Protein AF-A0AAU6TRF8-F1 (afdb_monomer_lite)

Foldseek 3Di:
DDDQDQDPVRDRDQDPQDLVNLVVPQDPVLLVVVVVCLPDPDQKDKDALPDPSVVVCVSNVQKDWDAADPVVNITIIGGDPVNNVVSCCVPPVVPPPD

Organism: NCBI:txid2920688

Radius of gyration: 14.77 Å; chains: 1; bounding box: 50×24×39 Å

Secondary structure (DSSP, 8-state):
-----B-TTS-B------HHHHHHT--HHHHHHHHHHHHSSSSSEEEETT-HHHHHHHHTTSEEEEEEETTTTEEEEEE-HHHHHHHHHHHHGGGG--

Sequence (98 aa):
MFKRLKNAFGKAVPVKCHKAEVLHNLSTDERALIVYILNARDENVSIGIKHSSADSLITKGVLKELGRDTESRTRLVSVCQKYRESLCRVFYTANKAG

Structure (mmCIF, N/CA/C/O backbone):
data_AF-A0AAU6TRF8-F1
#
_entry.id   AF-A0AAU6TRF8-F1
#
loop_
_atom_site.group_PDB
_atom_site.id
_atom_site.type_symbol
_atom_site.label_atom_id
_atom_site.label_alt_id
_atom_site.label_comp_id
_atom_site.label_asym_id
_atom_site.label_entity_id
_atom_site.label_seq_id
_atom_site.pdbx_PDB_ins_code
_atom_site.Cartn_x
_atom_site.Cartn_y
_atom_site.Cartn_z
_atom_site.occupancy
_atom_site.B_iso_or_equiv
_atom_site.auth_seq_id
_atom_site.auth_comp_id
_atom_site.auth_asym_id
_atom_site.auth_atom_id
_atom_site.pdbx_PDB_model_num
ATOM 1 N N . MET A 1 1 ? 3.609 14.342 10.266 1.00 37.00 1 MET A N 1
ATOM 2 C CA . MET A 1 1 ? 5.054 14.120 10.508 1.00 37.00 1 MET A CA 1
ATOM 3 C C . MET A 1 1 ? 5.204 12.867 11.368 1.00 37.00 1 MET A C 1
ATOM 5 O O . MET A 1 1 ? 4.921 12.927 12.555 1.00 37.00 1 MET A O 1
ATOM 9 N N . PHE A 1 2 ? 5.541 11.710 10.788 1.00 42.88 2 PHE A N 1
ATOM 10 C CA . PHE A 1 2 ? 5.704 10.476 11.571 1.00 42.88 2 PHE A CA 1
ATOM 11 C C . PHE A 1 2 ? 7.072 10.489 12.266 1.00 42.88 2 PHE A C 1
ATOM 13 O O . PHE A 1 2 ? 8.110 10.502 11.602 1.00 42.88 2 PHE A O 1
ATOM 20 N N . LYS A 1 3 ? 7.081 10.527 13.605 1.00 38.84 3 LYS A N 1
ATOM 21 C CA . LYS A 1 3 ? 8.306 10.452 14.413 1.00 38.84 3 LYS A CA 1
ATOM 22 C C . LYS A 1 3 ? 8.953 9.077 14.213 1.00 38.84 3 LYS A C 1
ATOM 24 O O . LYS A 1 3 ? 8.426 8.067 14.668 1.00 38.84 3 LYS A O 1
ATOM 29 N N . ARG A 1 4 ? 10.115 9.037 13.553 1.00 44.81 4 ARG A N 1
ATOM 30 C CA . ARG A 1 4 ? 11.005 7.865 13.569 1.00 44.81 4 ARG A CA 1
ATOM 31 C C . ARG A 1 4 ? 11.601 7.772 14.974 1.00 44.81 4 ARG A C 1
ATOM 33 O O . ARG A 1 4 ? 12.535 8.504 15.291 1.00 44.81 4 ARG A O 1
ATOM 40 N N . LEU A 1 5 ? 11.045 6.913 15.823 1.00 45.66 5 LEU A N 1
ATOM 41 C CA . LEU A 1 5 ? 11.660 6.586 17.107 1.00 45.66 5 LEU A CA 1
ATOM 42 C C . LEU A 1 5 ? 12.887 5.709 16.833 1.00 45.66 5 LEU A C 1
ATOM 44 O O . LEU A 1 5 ? 12.762 4.573 16.384 1.00 45.66 5 LEU A O 1
ATOM 48 N N . LYS A 1 6 ? 14.081 6.276 17.039 1.00 42.19 6 LYS A N 1
ATOM 49 C CA . LYS A 1 6 ? 15.331 5.513 17.086 1.00 42.19 6 LYS A CA 1
ATOM 50 C C . LYS A 1 6 ? 15.403 4.834 18.449 1.00 42.19 6 LYS A C 1
ATOM 52 O O . LYS A 1 6 ? 15.296 5.493 19.478 1.00 42.19 6 LYS A O 1
ATOM 57 N N . ASN A 1 7 ? 15.582 3.524 18.454 1.00 49.81 7 ASN A N 1
ATOM 58 C CA . ASN A 1 7 ? 15.829 2.755 19.665 1.00 49.81 7 ASN A CA 1
ATOM 59 C C . ASN A 1 7 ? 17.222 3.114 20.213 1.00 49.81 7 ASN A C 1
ATOM 61 O O . ASN A 1 7 ? 18.064 3.613 19.464 1.00 49.81 7 ASN A O 1
ATOM 65 N N . ALA A 1 8 ? 17.508 2.773 21.474 1.00 51.22 8 ALA A N 1
ATOM 66 C CA . ALA A 1 8 ? 18.803 3.013 22.134 1.00 51.22 8 ALA A CA 1
ATOM 67 C C . ALA A 1 8 ? 20.036 2.412 21.407 1.00 51.22 8 ALA A C 1
ATOM 69 O O . ALA A 1 8 ? 21.167 2.709 21.762 1.00 51.22 8 ALA A O 1
ATOM 70 N N . PHE A 1 9 ? 19.821 1.612 20.357 1.00 56.12 9 PHE A N 1
ATOM 71 C CA . PHE A 1 9 ? 20.848 0.980 19.523 1.00 56.12 9 PHE A CA 1
ATOM 72 C C . PHE A 1 9 ? 20.936 1.549 18.093 1.00 56.12 9 PHE A C 1
ATOM 74 O O . PHE A 1 9 ? 21.498 0.908 17.209 1.00 56.12 9 PHE A O 1
ATOM 81 N N . GLY A 1 10 ? 20.317 2.699 17.803 1.00 50.31 10 GLY A N 1
ATOM 82 C CA . GLY A 1 10 ? 20.414 3.367 16.494 1.00 50.31 10 GLY A CA 1
ATOM 83 C C . GLY A 1 10 ? 19.717 2.654 15.323 1.00 50.31 10 GLY A C 1
ATOM 84 O O . GLY A 1 10 ? 19.654 3.204 14.224 1.00 50.31 10 GLY A O 1
ATOM 85 N N . LYS A 1 11 ? 19.141 1.465 15.541 1.00 48.03 11 LYS A N 1
ATOM 86 C CA . LYS A 1 11 ? 18.339 0.741 14.548 1.00 48.03 11 LYS A CA 1
ATOM 87 C C . LYS A 1 11 ? 16.935 1.337 14.471 1.00 48.03 11 LYS A C 1
ATOM 89 O O . LYS A 1 11 ? 16.274 1.513 15.491 1.00 48.03 11 LYS A O 1
ATOM 94 N N . ALA A 1 12 ? 16.483 1.637 13.254 1.00 49.12 12 ALA A N 1
ATOM 95 C CA . ALA A 1 12 ? 15.101 2.015 12.989 1.00 49.12 12 ALA A CA 1
ATOM 96 C C . ALA A 1 12 ? 14.226 0.765 13.123 1.00 49.12 12 ALA A C 1
ATOM 98 O O . ALA A 1 12 ? 14.174 -0.058 12.211 1.00 49.12 12 ALA A O 1
ATOM 99 N N . VAL A 1 13 ? 13.581 0.590 14.273 1.00 44.12 13 VAL A N 1
ATOM 100 C CA . VAL A 1 13 ? 12.625 -0.502 14.455 1.00 44.12 13 VAL A CA 1
ATOM 101 C C . VAL A 1 13 ? 11.268 -0.028 13.939 1.00 44.12 13 VAL A C 1
ATOM 103 O O . VAL A 1 13 ? 10.881 1.108 14.226 1.00 44.12 13 VAL A O 1
ATOM 106 N N . PRO A 1 14 ? 10.544 -0.846 13.152 1.00 47.25 14 PRO A N 1
ATOM 107 C CA . PRO A 1 14 ? 9.197 -0.501 12.732 1.00 47.25 14 PRO A CA 1
ATOM 108 C C . PRO A 1 14 ? 8.358 -0.236 13.981 1.00 47.25 14 PRO A C 1
ATOM 110 O O . PRO A 1 14 ? 8.156 -1.119 14.818 1.00 47.25 14 PRO A O 1
ATOM 113 N N . VAL A 1 15 ? 7.910 1.011 14.124 1.00 50.19 15 VAL A N 1
ATOM 114 C CA . VAL A 1 15 ? 6.979 1.397 15.177 1.00 50.19 15 VAL A CA 1
ATOM 115 C C . VAL A 1 15 ? 5.745 0.528 14.964 1.00 50.19 15 VAL A C 1
ATOM 117 O O . VAL A 1 15 ? 5.161 0.537 13.879 1.00 50.19 15 VAL A O 1
ATOM 120 N N . LYS A 1 16 ? 5.375 -0.276 15.966 1.00 50.62 16 LYS A N 1
ATOM 121 C CA . LYS A 1 16 ? 4.090 -0.982 15.981 1.00 50.62 16 LYS A CA 1
ATOM 122 C C . LYS A 1 16 ? 2.994 0.079 16.100 1.00 50.62 16 LYS A C 1
ATOM 124 O O . LYS A 1 16 ? 2.471 0.312 17.182 1.00 50.62 16 LYS A O 1
ATOM 129 N N . CYS A 1 17 ? 2.697 0.774 15.006 1.00 53.75 17 CYS A N 1
ATOM 130 C CA . CYS A 1 17 ? 1.590 1.712 14.958 1.00 53.75 17 CYS A CA 1
ATOM 131 C C . CYS A 1 17 ? 0.306 0.907 15.161 1.00 53.75 17 CYS A C 1
ATOM 133 O O . CYS A 1 17 ? 0.075 -0.108 14.489 1.00 53.75 17 CYS A O 1
ATOM 135 N N . HIS A 1 18 ? -0.503 1.329 16.129 1.00 64.38 18 HIS A N 1
ATOM 136 C CA . HIS A 1 18 ? -1.742 0.639 16.458 1.00 64.38 18 HIS A CA 1
ATOM 137 C C . HIS A 1 18 ? -2.678 0.685 15.250 1.00 64.38 18 HIS A C 1
ATOM 139 O O . HIS A 1 18 ? -2.720 1.669 14.511 1.00 64.38 18 HIS A O 1
ATOM 145 N N . LYS A 1 19 ? -3.430 -0.398 15.025 1.00 65.12 19 LYS A N 1
ATOM 146 C CA . LYS A 1 19 ? -4.237 -0.577 13.811 1.00 65.12 19 LYS A CA 1
ATOM 147 C C . LYS A 1 19 ? -5.146 0.625 13.512 1.00 65.12 19 LYS A C 1
ATOM 149 O O . LYS A 1 19 ? -5.211 1.050 12.366 1.00 65.12 19 LYS A O 1
ATOM 154 N N . ALA A 1 20 ? -5.785 1.189 14.536 1.00 65.06 20 ALA A N 1
ATOM 155 C CA . ALA A 1 20 ? -6.637 2.372 14.417 1.00 65.06 20 ALA A CA 1
ATOM 156 C C . ALA A 1 20 ? -5.849 3.639 14.040 1.00 65.06 20 ALA A C 1
ATOM 158 O O . ALA A 1 20 ? -6.231 4.356 13.122 1.00 65.06 20 ALA A O 1
ATOM 159 N N . GLU A 1 21 ? -4.709 3.882 14.685 1.00 70.12 21 GLU A N 1
ATOM 160 C CA . GLU A 1 21 ? -3.861 5.051 14.428 1.00 70.12 21 GLU A CA 1
ATOM 161 C C . GLU A 1 21 ? -3.350 5.088 12.979 1.00 70.12 21 GLU A C 1
ATOM 163 O O . GLU A 1 21 ? -3.317 6.145 12.348 1.00 70.12 21 GLU A O 1
ATOM 168 N N . VAL A 1 22 ? -3.006 3.923 12.421 1.00 71.06 22 VAL A N 1
ATOM 169 C CA . VAL A 1 22 ? -2.593 3.809 11.015 1.00 71.06 22 VAL A CA 1
ATOM 170 C C . VAL A 1 22 ? -3.721 4.214 10.069 1.00 71.06 22 VAL A C 1
ATOM 172 O O . VAL A 1 22 ? -3.464 4.946 9.118 1.00 71.06 22 VAL A O 1
ATOM 175 N N . LEU A 1 23 ? -4.954 3.775 10.340 1.00 72.88 23 LEU A N 1
ATOM 176 C CA . LEU A 1 23 ? -6.128 4.084 9.516 1.00 72.88 23 LEU A CA 1
ATOM 177 C C . LEU A 1 23 ? -6.521 5.565 9.595 1.00 72.88 23 LEU A C 1
ATOM 179 O O . LEU A 1 23 ? -6.878 6.159 8.578 1.00 72.88 23 LEU A O 1
ATOM 183 N N . HIS A 1 24 ? -6.411 6.177 10.777 1.00 73.75 24 HIS A N 1
ATOM 184 C CA . HIS A 1 24 ? -6.716 7.596 10.970 1.00 73.75 24 HIS A CA 1
ATOM 185 C C . HIS A 1 24 ? -5.692 8.525 10.300 1.00 73.75 24 HIS A C 1
ATOM 187 O O . HIS A 1 24 ? -6.068 9.593 9.820 1.00 73.75 24 HIS A O 1
ATOM 193 N N . ASN A 1 25 ? -4.429 8.104 10.189 1.00 83.31 25 ASN A N 1
ATOM 194 C CA . ASN A 1 25 ? -3.337 8.918 9.644 1.00 83.31 25 ASN A CA 1
ATOM 195 C C . ASN A 1 25 ? -3.016 8.636 8.160 1.00 83.31 25 ASN A C 1
ATOM 197 O O . ASN A 1 25 ? -1.864 8.784 7.730 1.00 83.31 25 ASN A O 1
ATOM 201 N N . LEU A 1 26 ? -4.003 8.198 7.373 1.00 86.19 26 LEU A N 1
ATOM 202 C CA . LEU A 1 26 ? -3.869 8.046 5.920 1.00 86.19 26 LEU A CA 1
ATOM 203 C C . LEU A 1 26 ? -4.161 9.366 5.196 1.00 86.19 26 LEU A C 1
ATOM 205 O O . LEU A 1 26 ? -5.231 9.947 5.405 1.00 86.19 26 LEU A O 1
ATOM 209 N N . SER A 1 27 ? -3.251 9.794 4.319 1.00 89.50 27 SER A N 1
ATOM 210 C CA . SER A 1 27 ? -3.471 10.924 3.408 1.00 89.50 27 SER A CA 1
ATOM 211 C C . SER A 1 27 ? -4.514 10.589 2.337 1.00 89.50 27 SER A C 1
ATOM 213 O O . SER A 1 27 ? -4.841 9.423 2.113 1.00 89.50 27 SER A O 1
ATOM 215 N N . THR A 1 28 ? -5.029 11.604 1.643 1.00 87.19 28 THR A N 1
ATOM 216 C CA . THR A 1 28 ? -5.988 11.416 0.543 1.00 87.19 28 THR A CA 1
ATOM 217 C C . THR A 1 28 ? -5.433 10.501 -0.553 1.00 87.19 28 THR A C 1
ATOM 219 O O . THR A 1 28 ? -6.118 9.567 -0.963 1.00 87.19 28 THR A O 1
ATOM 222 N N . ASP A 1 29 ? -4.171 10.682 -0.948 1.00 88.31 29 ASP A N 1
ATOM 223 C CA . ASP A 1 29 ? -3.532 9.860 -1.987 1.00 88.31 29 ASP A CA 1
ATOM 224 C C . ASP A 1 29 ? -3.301 8.417 -1.532 1.00 88.31 29 ASP A C 1
ATOM 226 O O . ASP A 1 29 ? -3.434 7.473 -2.310 1.00 88.31 29 ASP A O 1
ATOM 230 N N . GLU A 1 30 ? -2.964 8.220 -0.256 1.00 91.12 30 GLU A N 1
ATOM 231 C CA . GLU A 1 30 ? -2.840 6.884 0.327 1.00 91.12 30 GLU A CA 1
ATOM 232 C C . GLU A 1 30 ? -4.191 6.167 0.358 1.00 91.12 30 GLU A C 1
ATOM 234 O O . GLU A 1 30 ? -4.267 4.986 0.021 1.00 91.12 30 GLU A O 1
ATOM 239 N N . ARG A 1 31 ? -5.266 6.880 0.718 1.00 89.38 31 ARG A N 1
ATOM 240 C CA . ARG A 1 31 ? -6.636 6.350 0.689 1.00 89.38 31 ARG A CA 1
ATOM 241 C C . ARG A 1 31 ? -7.049 5.976 -0.732 1.00 89.38 31 ARG A C 1
ATOM 243 O O . ARG A 1 31 ? -7.554 4.876 -0.930 1.00 89.38 31 ARG A O 1
ATOM 250 N N . ALA A 1 32 ? -6.789 6.843 -1.710 1.00 89.06 32 ALA A N 1
ATOM 251 C CA . ALA A 1 32 ? -7.091 6.582 -3.115 1.00 89.06 32 ALA A CA 1
ATOM 252 C C . ALA A 1 32 ? -6.361 5.332 -3.629 1.00 89.06 32 ALA A C 1
ATOM 254 O O . ALA A 1 32 ? -6.982 4.461 -4.238 1.00 89.06 32 ALA A O 1
ATOM 255 N N . LEU A 1 33 ? -5.070 5.191 -3.311 1.00 90.38 33 LEU A N 1
ATOM 256 C CA . LEU A 1 33 ? -4.294 4.009 -3.681 1.00 90.38 33 LEU A CA 1
ATOM 257 C C . LEU A 1 33 ? -4.825 2.734 -3.010 1.00 90.38 33 LEU A C 1
ATOM 259 O O . LEU A 1 33 ? -4.900 1.690 -3.652 1.00 90.38 33 LEU A O 1
ATOM 263 N N . ILE A 1 34 ? -5.224 2.796 -1.737 1.00 90.38 34 ILE A N 1
ATOM 264 C CA . ILE A 1 34 ? -5.825 1.638 -1.062 1.00 90.38 34 ILE A CA 1
ATOM 265 C C . ILE A 1 34 ? -7.143 1.241 -1.728 1.00 90.38 34 ILE A C 1
ATOM 267 O O . ILE A 1 34 ? -7.350 0.057 -1.972 1.00 90.38 34 ILE A O 1
ATOM 271 N N . VAL A 1 35 ? -8.018 2.199 -2.037 1.00 88.56 35 VAL A N 1
ATOM 272 C CA . VAL A 1 35 ? -9.292 1.923 -2.720 1.00 88.56 35 VAL A CA 1
ATOM 273 C C . VAL A 1 35 ? -9.046 1.316 -4.100 1.00 88.56 35 VAL A C 1
ATOM 275 O O . VAL A 1 35 ? -9.711 0.350 -4.463 1.00 88.56 35 VAL A O 1
ATOM 278 N N . TYR A 1 36 ? -8.062 1.826 -4.844 1.00 89.19 36 TYR A N 1
ATOM 279 C CA . TYR A 1 36 ? -7.644 1.234 -6.114 1.00 89.19 36 TYR A CA 1
ATOM 280 C C . TYR A 1 36 ? -7.230 -0.235 -5.946 1.00 89.19 36 TYR A C 1
ATOM 282 O O . TYR A 1 36 ? -7.721 -1.092 -6.674 1.00 89.19 36 TYR A O 1
ATOM 290 N N . ILE A 1 37 ? -6.395 -0.543 -4.947 1.00 90.06 37 ILE A N 1
ATOM 291 C CA . ILE A 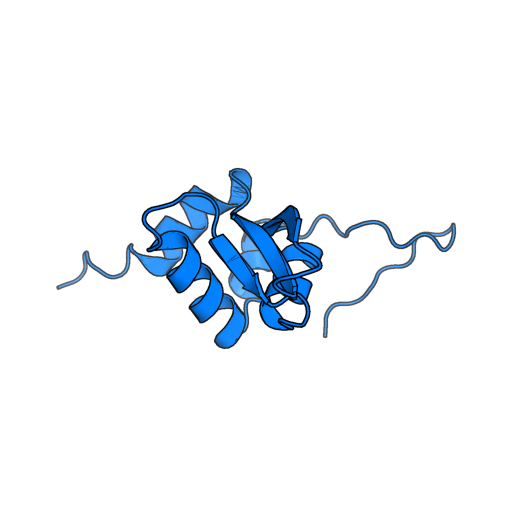1 37 ? -5.933 -1.914 -4.691 1.00 90.06 37 ILE A CA 1
ATOM 292 C C . ILE A 1 37 ? -7.078 -2.825 -4.223 1.00 90.06 37 ILE A C 1
ATOM 294 O O . ILE A 1 37 ? -7.157 -3.968 -4.654 1.00 90.06 37 ILE A O 1
ATOM 298 N N . LEU A 1 38 ? -7.979 -2.345 -3.362 1.00 87.31 38 LEU A N 1
ATOM 299 C CA . LEU A 1 38 ? -9.110 -3.140 -2.865 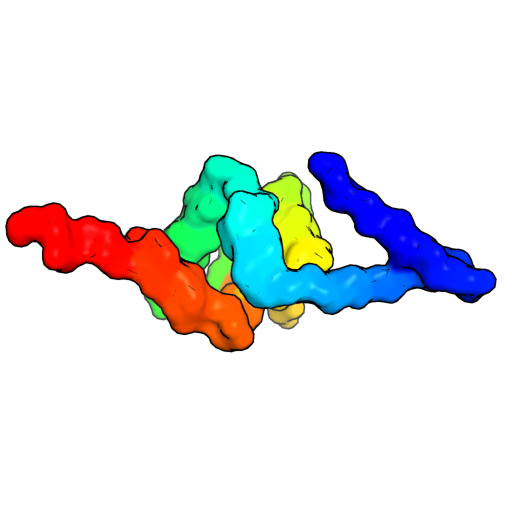1.00 87.31 38 LEU A CA 1
ATOM 300 C C . LEU A 1 38 ? -10.171 -3.421 -3.937 1.00 87.31 38 LEU A C 1
ATOM 302 O O . LEU A 1 38 ? -10.858 -4.435 -3.843 1.00 87.31 38 LEU A O 1
ATOM 306 N N . ASN A 1 39 ? -10.300 -2.543 -4.935 1.00 87.69 39 ASN A N 1
ATOM 307 C CA . ASN A 1 39 ? -11.187 -2.733 -6.084 1.00 87.69 39 ASN A CA 1
ATOM 308 C C . ASN A 1 39 ? -10.552 -3.553 -7.215 1.00 87.69 39 ASN A C 1
ATOM 310 O O . ASN A 1 39 ? -11.246 -3.900 -8.173 1.00 87.69 39 ASN A O 1
ATOM 314 N N . ALA A 1 40 ? -9.250 -3.837 -7.150 1.00 87.81 40 ALA A N 1
ATOM 315 C CA . ALA A 1 40 ? -8.605 -4.679 -8.142 1.00 87.81 40 ALA A CA 1
ATOM 316 C C . ALA A 1 40 ? -9.186 -6.100 -8.084 1.00 87.81 40 ALA A C 1
ATOM 318 O O . ALA A 1 40 ? -9.497 -6.623 -7.013 1.00 87.81 40 ALA A O 1
ATOM 319 N N . ARG A 1 41 ? -9.339 -6.731 -9.255 1.00 78.50 41 ARG A N 1
ATOM 320 C CA . ARG A 1 41 ? -9.767 -8.138 -9.340 1.00 78.50 41 ARG A CA 1
ATOM 321 C C . ARG A 1 41 ? -8.728 -9.068 -8.722 1.00 78.50 41 ARG A C 1
ATOM 323 O O . ARG A 1 41 ? -9.088 -10.049 -8.080 1.00 78.50 41 ARG A O 1
ATOM 330 N N . ASP A 1 42 ? -7.460 -8.724 -8.912 1.00 82.56 42 ASP A N 1
ATOM 331 C CA . ASP A 1 42 ? -6.331 -9.455 -8.368 1.00 82.56 42 ASP A CA 1
ATOM 332 C C . ASP A 1 42 ? -5.983 -8.953 -6.967 1.00 82.56 42 ASP A C 1
ATOM 334 O O . ASP A 1 42 ? -5.918 -7.755 -6.699 1.00 82.56 42 ASP A O 1
ATOM 338 N N . GLU A 1 43 ? -5.693 -9.893 -6.069 1.00 77.94 43 GLU A N 1
ATOM 339 C CA . GLU A 1 43 ? -5.247 -9.600 -4.701 1.00 77.94 43 GLU A CA 1
ATOM 340 C C . GLU A 1 43 ? -3.887 -8.880 -4.654 1.00 77.94 43 GLU A C 1
ATOM 342 O O . GLU A 1 43 ? -3.532 -8.244 -3.654 1.00 77.94 43 GLU A O 1
ATOM 347 N N . ASN A 1 44 ? -3.136 -8.977 -5.751 1.00 90.00 44 ASN A N 1
ATOM 348 C CA . ASN A 1 44 ? -1.813 -8.411 -5.916 1.00 90.00 44 ASN A CA 1
ATOM 349 C C . ASN A 1 44 ? -1.841 -7.411 -7.066 1.00 90.00 44 ASN A C 1
ATOM 351 O O . ASN A 1 44 ? -2.245 -7.740 -8.178 1.00 90.00 44 ASN A O 1
ATOM 355 N N . VAL A 1 45 ? -1.367 -6.201 -6.808 1.00 91.69 45 VAL A N 1
ATOM 356 C CA . VAL A 1 45 ? -1.439 -5.097 -7.761 1.00 91.69 45 VAL A CA 1
ATOM 357 C C . VAL A 1 45 ? -0.039 -4.638 -8.111 1.00 91.69 45 VAL A C 1
ATOM 359 O O . VAL A 1 45 ? 0.794 -4.417 -7.230 1.00 91.69 45 VAL A O 1
ATOM 362 N N . SER A 1 46 ? 0.222 -4.497 -9.408 1.00 92.31 46 SER A N 1
ATOM 363 C CA . SER A 1 46 ? 1.476 -3.936 -9.894 1.00 92.31 46 SER A CA 1
ATOM 364 C C . SER A 1 46 ? 1.408 -2.411 -9.889 1.00 92.31 46 SER A C 1
ATOM 366 O O . SER A 1 46 ? 0.467 -1.811 -10.410 1.00 92.31 46 SER A O 1
ATOM 368 N N . ILE A 1 47 ? 2.401 -1.776 -9.278 1.00 91.88 47 ILE A N 1
ATOM 369 C CA . ILE A 1 47 ? 2.517 -0.320 -9.162 1.00 91.88 47 ILE A CA 1
ATOM 370 C C . ILE A 1 47 ? 3.947 0.123 -9.461 1.00 91.88 47 ILE A C 1
ATOM 372 O O . ILE A 1 47 ? 4.899 -0.620 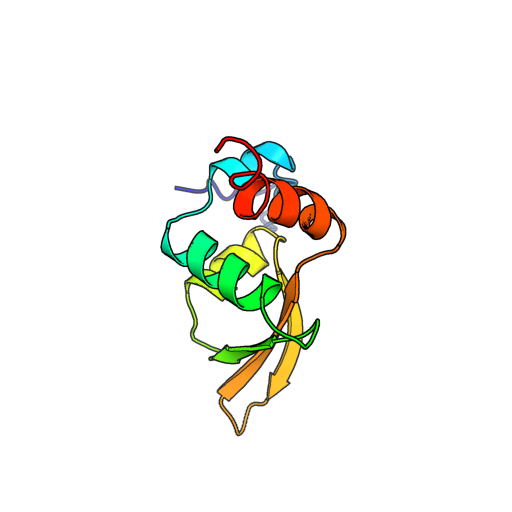-9.242 1.00 91.88 47 ILE A O 1
ATOM 376 N N . GLY A 1 48 ? 4.130 1.360 -9.918 1.00 89.88 48 GLY A N 1
ATOM 377 C CA . GLY A 1 48 ? 5.466 1.899 -10.182 1.00 89.88 48 GLY A CA 1
ATOM 378 C C . GLY A 1 48 ? 6.374 1.891 -8.942 1.00 89.88 48 GLY A C 1
ATOM 379 O O . GLY A 1 48 ? 5.937 2.181 -7.825 1.00 89.88 48 GLY A O 1
ATOM 380 N N . ILE A 1 49 ? 7.666 1.605 -9.136 1.00 83.31 49 ILE A N 1
ATOM 381 C CA . ILE A 1 49 ? 8.660 1.556 -8.043 1.00 83.31 49 ILE A CA 1
ATOM 382 C C . ILE A 1 49 ? 8.821 2.923 -7.354 1.00 83.31 49 ILE A C 1
ATOM 384 O O . ILE A 1 49 ? 9.033 2.974 -6.149 1.00 83.31 49 ILE A O 1
ATOM 388 N N . LYS A 1 50 ? 8.680 4.038 -8.085 1.00 83.94 50 LYS A N 1
ATOM 389 C CA . LYS A 1 50 ? 8.783 5.409 -7.543 1.00 83.94 50 LYS A CA 1
ATOM 390 C C . LYS A 1 50 ? 7.422 5.992 -7.140 1.00 83.94 50 LYS A C 1
ATOM 392 O O . LYS A 1 50 ? 7.120 7.139 -7.455 1.00 83.94 50 LYS A O 1
ATOM 397 N N . HIS A 1 51 ? 6.578 5.193 -6.494 1.00 86.56 51 HIS A N 1
ATOM 398 C CA . HIS A 1 51 ? 5.255 5.635 -6.056 1.00 86.56 51 HIS A CA 1
ATOM 399 C C . HIS A 1 51 ? 5.271 5.986 -4.563 1.00 86.56 51 HIS A C 1
ATOM 401 O O . HIS A 1 51 ? 5.192 5.101 -3.710 1.00 86.56 51 HIS A O 1
ATOM 407 N N . SER A 1 52 ? 5.308 7.284 -4.250 1.00 89.44 52 SER A N 1
ATOM 408 C CA . SER A 1 52 ? 5.460 7.820 -2.885 1.00 89.44 52 SER A CA 1
ATOM 409 C C . SER A 1 52 ? 4.410 7.301 -1.895 1.00 89.44 52 SER A C 1
ATOM 411 O O . SER A 1 52 ? 4.757 6.878 -0.791 1.00 89.44 52 SER A O 1
ATOM 413 N N . SER A 1 53 ? 3.132 7.256 -2.290 1.00 90.94 53 SER A N 1
ATOM 414 C CA . SER A 1 53 ? 2.060 6.721 -1.434 1.00 90.94 53 SER A CA 1
ATOM 415 C C . SER A 1 53 ? 2.257 5.240 -1.117 1.00 90.94 53 SER A C 1
ATOM 417 O O . SER A 1 53 ? 2.026 4.817 0.011 1.00 90.94 53 SER A O 1
ATOM 419 N N . ALA A 1 54 ? 2.741 4.446 -2.072 1.00 89.62 54 ALA A N 1
ATOM 420 C CA . ALA A 1 54 ? 3.017 3.037 -1.835 1.00 89.62 54 ALA A CA 1
ATOM 421 C C . ALA A 1 54 ? 4.230 2.834 -0.917 1.00 89.62 54 ALA A C 1
ATOM 423 O O . ALA A 1 54 ? 4.164 1.994 -0.025 1.00 89.62 54 ALA A O 1
ATOM 424 N N . ASP A 1 55 ? 5.289 3.640 -1.055 1.00 90.50 55 ASP A N 1
ATOM 425 C CA . ASP A 1 55 ? 6.435 3.608 -0.132 1.00 90.50 55 ASP A CA 1
ATOM 426 C C . ASP A 1 55 ? 6.009 3.934 1.302 1.00 90.50 55 ASP A C 1
ATOM 428 O O . ASP A 1 55 ? 6.397 3.255 2.259 1.00 90.50 55 ASP A O 1
ATOM 432 N N . SER A 1 56 ? 5.165 4.956 1.450 1.00 90.81 56 SER A N 1
ATOM 433 C CA . SER A 1 56 ? 4.605 5.348 2.740 1.00 90.81 56 SER A CA 1
ATOM 434 C C . SER A 1 56 ? 3.737 4.235 3.335 1.00 90.81 56 SER A C 1
ATOM 436 O O . SER A 1 56 ? 3.921 3.858 4.493 1.00 90.81 56 SER A O 1
ATOM 438 N N . LEU A 1 57 ? 2.846 3.632 2.544 1.00 91.12 57 LEU A N 1
ATOM 439 C CA . LEU A 1 57 ? 1.974 2.546 2.997 1.00 91.12 57 LEU A CA 1
ATOM 440 C C . LEU A 1 57 ? 2.734 1.258 3.347 1.00 91.12 57 LEU A C 1
ATOM 442 O O . LEU A 1 57 ? 2.344 0.572 4.296 1.00 91.12 57 LEU A O 1
ATOM 446 N N . ILE A 1 58 ? 3.821 0.943 2.637 1.00 90.94 58 ILE A N 1
ATOM 447 C CA . ILE A 1 58 ? 4.732 -0.158 2.986 1.00 90.94 58 ILE A CA 1
ATOM 448 C C . ILE A 1 58 ? 5.441 0.153 4.306 1.00 90.94 58 ILE A C 1
ATOM 450 O O . ILE A 1 58 ? 5.476 -0.687 5.204 1.00 90.94 58 ILE A O 1
ATOM 454 N N . THR A 1 59 ? 5.932 1.382 4.478 1.00 89.69 59 THR A N 1
ATOM 455 C CA . THR A 1 59 ? 6.577 1.826 5.726 1.00 89.69 59 THR A CA 1
ATOM 456 C C . THR A 1 59 ? 5.617 1.764 6.918 1.00 89.69 59 THR A C 1
ATOM 458 O O . THR A 1 59 ? 6.009 1.364 8.014 1.00 89.69 59 THR A O 1
ATOM 461 N N . LYS A 1 60 ? 4.339 2.102 6.705 1.00 87.12 60 LYS A N 1
ATOM 462 C CA . LYS A 1 60 ? 3.252 1.963 7.691 1.00 87.12 60 LYS A CA 1
ATOM 463 C C . LYS A 1 60 ? 2.825 0.504 7.919 1.00 87.12 60 LYS A C 1
ATOM 465 O O . LYS A 1 60 ? 2.040 0.233 8.826 1.00 87.12 60 LYS A O 1
ATOM 470 N N . GLY A 1 61 ? 3.308 -0.436 7.104 1.00 88.00 61 GLY A N 1
ATOM 471 C CA . GLY A 1 61 ? 2.970 -1.859 7.155 1.00 88.00 61 GLY A CA 1
ATOM 472 C C . GLY A 1 61 ? 1.560 -2.196 6.663 1.00 88.00 61 GLY A C 1
ATOM 473 O O . GLY A 1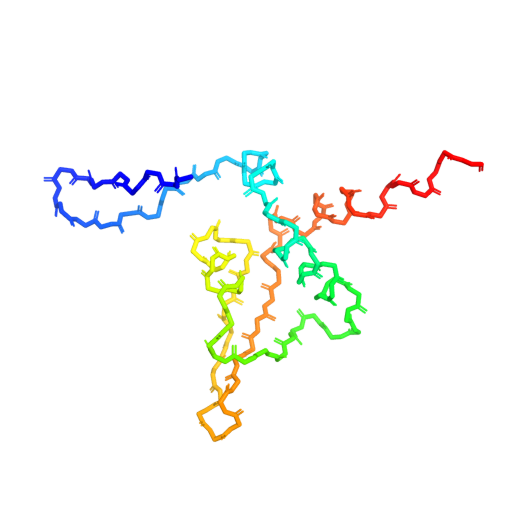 61 ? 1.079 -3.302 6.926 1.00 88.00 61 GLY A O 1
ATOM 474 N N . VAL A 1 62 ? 0.886 -1.255 5.993 1.00 90.12 62 VAL A N 1
ATOM 475 C CA . VAL A 1 62 ? -0.450 -1.441 5.403 1.00 90.12 62 VAL A CA 1
ATOM 476 C C . VAL A 1 62 ? -0.357 -2.280 4.138 1.00 90.12 62 VAL A C 1
ATOM 478 O O . VAL A 1 62 ? -1.157 -3.195 3.952 1.00 90.12 62 VAL A O 1
ATOM 481 N N . LEU A 1 63 ? 0.638 -1.984 3.303 1.00 92.44 63 LEU A N 1
ATOM 482 C CA . LEU A 1 63 ? 0.974 -2.773 2.127 1.00 92.44 63 LEU A CA 1
ATOM 483 C C . LEU A 1 63 ? 2.187 -3.657 2.408 1.00 92.44 63 LEU A C 1
ATOM 485 O O . LEU A 1 63 ? 3.084 -3.291 3.170 1.00 92.44 63 LEU A O 1
ATOM 489 N N . LYS A 1 64 ? 2.219 -4.808 1.747 1.00 92.94 64 LYS A N 1
ATOM 490 C CA . LYS A 1 64 ? 3.370 -5.697 1.666 1.00 92.94 64 LYS A CA 1
ATOM 491 C C . LYS A 1 64 ? 3.840 -5.747 0.220 1.00 92.94 64 LYS A C 1
ATOM 493 O O . LYS A 1 64 ? 3.036 -5.953 -0.683 1.00 92.94 64 LYS A O 1
ATOM 498 N N . GLU A 1 65 ? 5.139 -5.580 0.019 1.00 93.25 65 GLU A N 1
ATOM 499 C CA . GLU A 1 65 ? 5.777 -5.832 -1.270 1.00 93.25 65 GLU A CA 1
ATOM 500 C C . GLU A 1 65 ? 6.014 -7.338 -1.434 1.00 93.25 65 GLU A C 1
ATOM 502 O O . GLU A 1 65 ? 6.514 -7.996 -0.518 1.00 93.25 65 GLU A O 1
ATOM 507 N N . LEU A 1 66 ? 5.604 -7.883 -2.576 1.00 92.88 66 LEU A N 1
ATOM 508 C CA . LEU A 1 66 ? 5.690 -9.309 -2.901 1.00 92.88 66 LEU A CA 1
ATOM 509 C C . LEU A 1 66 ? 6.772 -9.602 -3.942 1.00 92.88 66 LEU A C 1
ATOM 511 O O . LEU A 1 66 ? 7.313 -10.702 -3.965 1.00 92.88 66 LEU A O 1
ATOM 515 N N . GLY A 1 67 ? 7.101 -8.621 -4.779 1.00 91.62 67 GLY A N 1
ATOM 516 C CA . GLY A 1 67 ? 8.130 -8.749 -5.801 1.00 91.62 67 GLY A CA 1
ATOM 517 C C . GLY A 1 67 ? 8.395 -7.430 -6.514 1.00 91.62 67 GLY A C 1
ATOM 518 O O . GLY A 1 67 ? 7.618 -6.478 -6.398 1.00 91.62 67 GLY A O 1
ATOM 519 N N . ARG A 1 68 ? 9.498 -7.381 -7.261 1.00 92.38 68 ARG A N 1
ATOM 520 C CA . ARG A 1 68 ? 9.859 -6.259 -8.134 1.00 92.38 68 ARG A CA 1
ATOM 521 C C . ARG A 1 68 ? 10.150 -6.768 -9.527 1.00 92.38 68 ARG A C 1
ATOM 523 O O . ARG A 1 68 ? 10.835 -7.773 -9.678 1.00 92.38 68 ARG A O 1
ATOM 530 N N . ASP A 1 69 ? 9.689 -6.006 -10.501 1.00 91.56 69 ASP A N 1
ATOM 531 C CA . ASP A 1 69 ? 10.086 -6.127 -11.889 1.00 91.56 69 ASP A CA 1
ATOM 532 C C . ASP A 1 69 ? 10.921 -4.891 -12.250 1.00 91.56 69 ASP A C 1
ATOM 534 O O . ASP A 1 69 ? 10.432 -3.755 -12.292 1.00 91.56 69 ASP A O 1
ATOM 538 N N . THR A 1 70 ? 12.216 -5.115 -12.457 1.00 88.94 70 THR A N 1
ATOM 539 C CA . THR A 1 70 ? 13.173 -4.064 -12.803 1.00 88.94 70 THR A CA 1
ATOM 540 C C . THR A 1 70 ? 13.029 -3.584 -14.241 1.00 88.94 70 THR A C 1
ATOM 542 O O . THR A 1 70 ? 13.311 -2.413 -14.494 1.00 88.94 70 THR A O 1
ATOM 545 N N . GLU A 1 71 ? 12.573 -4.441 -15.155 1.00 89.38 71 GLU A N 1
ATOM 546 C CA . GLU A 1 71 ? 12.401 -4.109 -16.573 1.00 89.38 71 GLU A CA 1
ATOM 547 C C . GLU A 1 71 ? 11.196 -3.185 -16.745 1.00 89.38 71 GLU A C 1
ATOM 549 O O . GLU A 1 71 ? 11.321 -2.074 -17.263 1.00 89.38 71 GLU A O 1
ATOM 554 N N . SER A 1 72 ? 10.056 -3.572 -16.171 1.00 89.06 72 SER A N 1
ATOM 555 C CA . SER A 1 72 ? 8.835 -2.755 -16.189 1.00 89.06 72 SER A CA 1
ATOM 556 C C . SER A 1 72 ? 8.854 -1.613 -15.166 1.00 89.06 72 SER A C 1
ATOM 558 O O . SER A 1 72 ? 7.915 -0.819 -15.090 1.00 89.06 72 SER A O 1
ATOM 560 N N . ARG A 1 73 ? 9.902 -1.528 -14.335 1.00 91.31 73 ARG A N 1
ATOM 561 C CA . ARG A 1 73 ? 10.037 -0.570 -13.222 1.00 91.31 73 ARG A CA 1
ATOM 562 C C . ARG A 1 73 ? 8.817 -0.559 -12.297 1.00 91.31 73 ARG A C 1
ATOM 564 O O . ARG A 1 73 ? 8.416 0.496 -11.781 1.00 91.31 73 ARG A O 1
ATOM 571 N N . THR A 1 74 ? 8.257 -1.739 -12.057 1.00 93.19 74 THR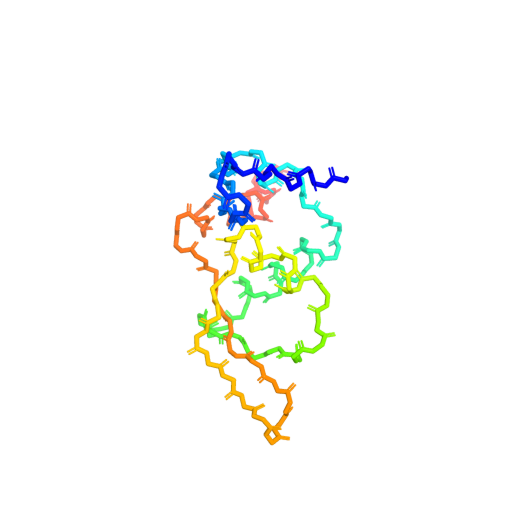 A N 1
ATOM 572 C CA . THR A 1 74 ? 7.081 -1.940 -11.213 1.00 93.19 74 THR A CA 1
ATOM 573 C C . THR A 1 74 ? 7.390 -2.848 -10.029 1.00 93.19 74 THR A C 1
ATOM 575 O O . THR A 1 74 ? 8.427 -3.506 -9.944 1.00 93.19 74 THR A O 1
ATOM 578 N N . ARG A 1 75 ? 6.503 -2.837 -9.046 1.00 92.94 75 ARG A N 1
ATOM 579 C CA . ARG A 1 75 ? 6.523 -3.734 -7.903 1.00 92.94 75 ARG A CA 1
ATOM 580 C C . ARG A 1 75 ? 5.130 -4.270 -7.671 1.00 92.94 75 ARG A C 1
ATOM 582 O O . ARG A 1 75 ? 4.145 -3.546 -7.804 1.00 92.94 75 ARG A O 1
ATOM 589 N N . LEU A 1 76 ? 5.080 -5.528 -7.279 1.00 94.38 76 LEU A N 1
ATOM 590 C CA . LEU A 1 76 ? 3.856 -6.200 -6.910 1.00 94.38 76 LEU A CA 1
ATOM 591 C C . LEU A 1 76 ? 3.604 -5.964 -5.423 1.00 94.38 76 LEU A C 1
ATOM 593 O O . LEU A 1 76 ? 4.462 -6.273 -4.589 1.00 94.38 76 LEU A O 1
ATOM 597 N N . VAL A 1 77 ? 2.443 -5.415 -5.084 1.00 94.06 77 VAL A N 1
ATOM 598 C CA . VAL A 1 77 ? 2.044 -5.163 -3.697 1.00 94.06 77 VAL A CA 1
ATOM 599 C C . VAL A 1 77 ? 0.695 -5.779 -3.383 1.00 94.06 77 VAL A C 1
ATOM 601 O O . VAL A 1 77 ? -0.146 -5.944 -4.259 1.00 94.06 77 VAL A O 1
ATOM 604 N N . SER A 1 78 ? 0.472 -6.070 -2.107 1.00 93.38 78 SER A N 1
ATOM 605 C CA . SER A 1 78 ? -0.826 -6.500 -1.596 1.00 93.38 78 SER A CA 1
ATOM 606 C C . SER A 1 78 ? -1.125 -5.846 -0.252 1.00 93.38 78 SER A C 1
ATOM 608 O O . SER A 1 78 ? -0.214 -5.455 0.486 1.00 93.38 78 SER A O 1
ATOM 610 N N . VAL A 1 79 ? -2.408 -5.710 0.078 1.00 91.62 79 VAL A N 1
ATOM 611 C CA . VAL A 1 79 ? -2.846 -5.221 1.388 1.00 91.62 79 VAL A CA 1
ATOM 612 C C . VAL A 1 79 ? -2.592 -6.298 2.437 1.00 91.62 79 VAL A C 1
ATOM 614 O O . VAL A 1 79 ? -3.060 -7.428 2.327 1.00 91.62 79 VAL A O 1
ATOM 617 N N . CYS A 1 80 ? -1.901 -5.937 3.515 1.00 90.88 80 CYS A N 1
ATOM 618 C CA . CYS A 1 80 ? -1.696 -6.835 4.644 1.00 90.88 80 CYS A CA 1
ATOM 619 C C . CYS A 1 80 ? -3.043 -7.294 5.227 1.00 90.88 80 CYS A C 1
ATOM 621 O O . CYS A 1 80 ? -3.872 -6.471 5.631 1.00 90.88 80 CYS A O 1
ATOM 623 N N . GLN A 1 81 ? -3.222 -8.610 5.376 1.00 86.81 81 GLN A N 1
ATOM 624 C CA . GLN A 1 81 ? -4.475 -9.227 5.831 1.00 86.81 81 GLN A CA 1
ATOM 625 C C . GLN A 1 81 ? -5.010 -8.626 7.142 1.00 86.81 81 GLN A C 1
ATOM 627 O O . GLN A 1 81 ? -6.207 -8.373 7.263 1.00 86.81 81 GLN A O 1
ATOM 632 N N . LYS A 1 82 ? -4.122 -8.285 8.090 1.00 85.62 82 LYS A N 1
ATOM 633 C CA . LYS A 1 82 ? -4.495 -7.655 9.370 1.00 85.62 82 LYS A CA 1
ATOM 634 C C . LYS A 1 82 ? -5.243 -6.322 9.216 1.00 85.62 82 LYS A C 1
ATOM 636 O O . LYS A 1 82 ? -5.976 -5.940 10.129 1.00 85.62 82 LYS A O 1
ATOM 641 N N . TYR A 1 83 ? -5.063 -5.613 8.098 1.00 86.31 83 TYR A N 1
ATOM 642 C CA . TYR A 1 83 ? -5.748 -4.355 7.786 1.00 86.31 83 TYR A CA 1
ATOM 643 C C . TYR A 1 83 ? -6.907 -4.522 6.806 1.00 86.31 83 TYR A C 1
ATOM 645 O O . TYR A 1 83 ? -7.818 -3.701 6.856 1.00 86.31 83 TYR A O 1
ATOM 653 N N . ARG A 1 84 ? -6.904 -5.564 5.963 1.00 84.31 84 ARG A N 1
ATOM 654 C CA . ARG A 1 84 ? -7.859 -5.738 4.856 1.00 84.31 84 ARG A CA 1
ATOM 655 C C . ARG A 1 84 ? -9.310 -5.560 5.292 1.00 84.31 84 ARG A C 1
ATOM 657 O O . ARG A 1 84 ? -9.987 -4.689 4.767 1.00 84.31 84 ARG A O 1
ATOM 664 N N . GLU A 1 85 ? -9.758 -6.295 6.307 1.00 83.25 85 GLU A N 1
ATOM 665 C CA . GLU A 1 85 ? -11.148 -6.206 6.773 1.00 83.25 85 GLU A CA 1
ATOM 666 C C . GLU A 1 85 ? -11.516 -4.798 7.268 1.00 83.25 85 GLU A C 1
ATOM 668 O O . GLU A 1 85 ? -12.580 -4.275 6.949 1.00 83.25 85 GLU A O 1
ATOM 673 N N . SER A 1 86 ? -10.628 -4.147 8.021 1.00 84.69 86 SER A N 1
ATOM 674 C CA . SER A 1 86 ? -10.904 -2.807 8.547 1.00 84.69 86 SER A CA 1
ATOM 675 C C . SER A 1 86 ? -10.867 -1.736 7.469 1.00 84.69 86 SER A C 1
ATOM 677 O O . SER A 1 86 ? -11.673 -0.817 7.530 1.00 84.69 86 SER A O 1
ATOM 679 N N . LEU A 1 87 ? -9.988 -1.862 6.475 1.00 85.12 87 LEU A N 1
ATOM 680 C CA . LEU A 1 87 ? -9.980 -0.977 5.313 1.00 85.12 87 LEU A CA 1
ATOM 681 C C . LEU A 1 87 ? -11.254 -1.174 4.491 1.00 85.12 87 LEU A C 1
ATOM 683 O O . LEU A 1 87 ? -11.911 -0.192 4.165 1.00 85.12 87 LEU A O 1
ATOM 687 N N . CYS A 1 88 ? -11.662 -2.423 4.242 1.00 81.62 88 CYS A N 1
ATOM 688 C CA . CYS A 1 88 ? -12.919 -2.697 3.554 1.00 81.62 88 CYS A CA 1
ATOM 689 C C . CYS A 1 88 ? -14.110 -2.100 4.308 1.00 81.62 88 CYS A C 1
ATOM 691 O O . CYS A 1 88 ? -14.982 -1.492 3.696 1.00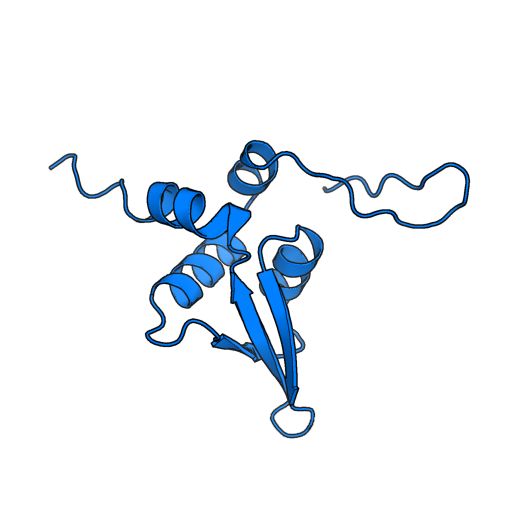 81.62 88 CYS A O 1
ATOM 693 N N . ARG A 1 89 ? -14.134 -2.202 5.643 1.00 80.38 89 ARG A N 1
ATOM 694 C CA . ARG A 1 89 ? -15.164 -1.531 6.440 1.00 80.38 89 ARG A CA 1
ATOM 695 C C . ARG A 1 89 ? -15.097 -0.017 6.247 1.00 80.38 89 ARG A C 1
ATOM 697 O O . ARG A 1 89 ? -16.081 0.564 5.819 1.00 80.38 89 ARG A O 1
ATOM 704 N N . VAL A 1 90 ? -13.953 0.622 6.475 1.00 78.44 90 VAL A N 1
ATOM 705 C CA . VAL A 1 90 ? -13.814 2.088 6.371 1.00 78.44 90 VAL A CA 1
ATOM 706 C C . VAL A 1 90 ? -14.204 2.627 4.989 1.00 78.44 90 VAL A C 1
ATOM 708 O O . VAL A 1 90 ? -14.869 3.655 4.918 1.00 78.44 90 VAL A O 1
ATOM 711 N N . PHE A 1 91 ? -13.831 1.946 3.903 1.00 77.69 91 PHE A N 1
ATOM 712 C CA . PHE A 1 91 ? -14.068 2.440 2.543 1.00 77.69 91 PHE A CA 1
ATOM 713 C C . PHE A 1 91 ? -15.397 1.994 1.921 1.00 77.69 91 PHE A C 1
ATOM 715 O O . PHE A 1 91 ? -15.914 2.715 1.073 1.00 77.69 91 PHE A O 1
ATOM 722 N N . TYR A 1 92 ? -15.978 0.861 2.336 1.00 72.75 92 TYR A N 1
ATOM 723 C CA . TYR A 1 92 ? -17.212 0.331 1.731 1.00 72.75 92 TYR A CA 1
ATOM 724 C C . TYR A 1 92 ? -18.435 0.310 2.664 1.00 72.75 92 TYR A C 1
ATOM 726 O O . TYR A 1 92 ? -19.547 0.112 2.180 1.00 72.75 92 TYR A O 1
ATOM 734 N N . THR A 1 93 ? -18.302 0.549 3.978 1.00 59.09 93 THR A N 1
ATOM 735 C CA . THR A 1 93 ? -19.484 0.624 4.877 1.00 59.09 93 THR A CA 1
ATOM 736 C C . THR A 1 93 ? -20.241 1.950 4.812 1.00 59.09 93 THR A C 1
ATOM 738 O O . THR A 1 93 ? -21.310 2.056 5.403 1.00 59.09 93 THR A O 1
ATOM 741 N N . ALA A 1 94 ? -19.775 2.923 4.022 1.00 50.00 94 ALA A N 1
ATOM 742 C CA . ALA A 1 94 ? -20.525 4.152 3.759 1.00 50.00 94 ALA A CA 1
ATOM 743 C C . ALA A 1 94 ? -21.808 3.933 2.919 1.00 50.00 94 ALA A C 1
ATOM 745 O O . ALA A 1 94 ? -22.633 4.832 2.846 1.00 50.00 94 ALA A O 1
ATOM 746 N N . ASN A 1 95 ? -22.024 2.744 2.337 1.00 45.34 95 ASN A N 1
ATOM 747 C CA . ASN A 1 95 ? -23.169 2.452 1.457 1.00 45.34 95 ASN A CA 1
ATOM 748 C C . ASN A 1 95 ? -24.396 1.811 2.147 1.00 45.34 95 ASN A C 1
ATOM 750 O O . ASN A 1 95 ? -25.219 1.196 1.476 1.00 45.34 95 ASN A O 1
ATOM 754 N N . LYS A 1 96 ? -24.545 1.913 3.477 1.00 43.28 96 LYS A N 1
ATOM 755 C CA . LYS A 1 96 ? -25.753 1.435 4.196 1.00 43.28 96 LYS A CA 1
ATOM 756 C C . LYS A 1 96 ? -26.535 2.525 4.944 1.00 43.28 96 LYS A C 1
ATOM 758 O O . LYS A 1 96 ? -27.309 2.209 5.842 1.00 43.28 96 LYS A O 1
ATOM 763 N N . ALA A 1 97 ? -26.344 3.789 4.581 1.00 40.44 97 ALA A N 1
ATOM 764 C CA . ALA A 1 97 ? -27.173 4.896 5.053 1.00 40.44 97 ALA A CA 1
ATOM 765 C C . ALA A 1 97 ? -27.674 5.691 3.839 1.00 40.44 97 ALA A C 1
ATOM 767 O O . ALA A 1 97 ? -27.072 6.688 3.449 1.00 40.44 97 ALA A O 1
ATOM 768 N N . GLY A 1 98 ? -28.733 5.182 3.215 1.00 37.00 98 GLY A N 1
ATOM 769 C CA . GLY A 1 98 ? -29.447 5.786 2.093 1.00 37.00 98 GLY A CA 1
ATOM 770 C C . GLY A 1 98 ? -30.731 5.021 1.856 1.00 37.00 98 GLY A C 1
ATOM 771 O O . GLY A 1 98 ? -30.607 3.829 1.502 1.00 37.00 98 GLY A O 1
#

pLDDT: mean 77.09, std 18.09, range [37.0, 94.38]